Protein AF-A0A7J6U922-F1 (afdb_monomer)

Organism: Perkinsus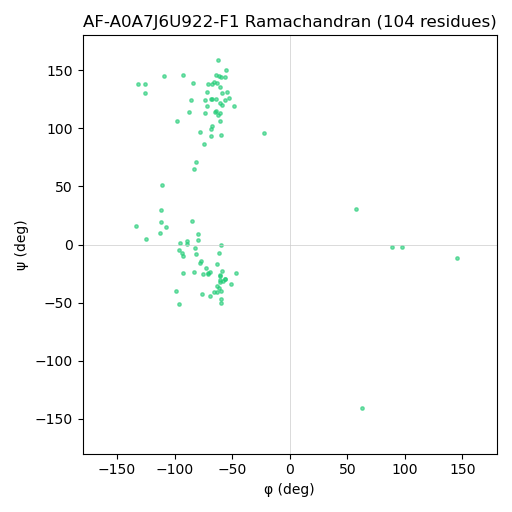 olseni (NCBI:txid32597)

InterPro domains:
  IPR000961 AGC-kinase, C-terminal [PS51285] (26-98)
  IPR000961 AGC-kinase, C-terminal [SM00133] (26-90)
  IPR011009 Protein kinase-like domain superfamily [SSF56112] (1-91)

Sequence (106 aa):
LLVADPKKRLGSNRGAREIKDHPWLKDVDWAKLFRKQVKPPINPSETKKNFSSEFTDKPVEAVKMRAMKGAVASVPKVKADAFQGWSYTEGPPNSSEQGMPPTIRE

Secondary structure (DSSP, 8-state):
---SSGGGSTTTTTTHHHHHTSGGGTT--HHHHHTT-SPPS----SSS--S-HHHHTS------GGGGTT--SSS----TTTTTT----PPPTT-S---PPP----

Foldseek 3Di:
DPDPPQCPDQQNPPHCVSVCPDPVNPVDPPVCVVVVNDDDPDDDDPPDDPDDCVPVVDDPDDPPPVVVPPPPPPDPPDDPCNCPQVDDDDDPPPPPCPDDRPPPDD

Mean predicted aligned error: 12.05 Å

Solvent-accessible surface area (backbone atoms only — not comparable to full-atom values): 7482 Å² total; per-residue (Å²): 107,87,49,83,56,63,80,74,16,73,36,54,85,65,35,70,56,50,54,60,72,30,78,93,39,67,88,60,57,66,69,43,49,73,71,66,68,55,80,70,97,69,82,80,62,91,87,54,80,91,60,61,61,84,62,72,71,48,79,86,74,72,83,56,77,78,65,65,81,80,71,64,90,76,65,78,91,68,64,94,63,76,62,68,67,70,79,81,73,88,61,63,101,80,53,90,66,67,79,73,71,66,78,79,79,128

pLDDT: mean 81.11, std 18.64, range [38.62, 98.12]

Radius of gyration: 23.46 Å; Cα contacts (8 Å, |Δi|>4): 35; chains: 1; bounding box: 45×46×50 Å

Structure (mmCIF, N/CA/C/O backbone):
data_AF-A0A7J6U922-F1
#
_entry.id   AF-A0A7J6U922-F1
#
loop_
_atom_site.group_PDB
_atom_site.id
_atom_site.type_symbol
_atom_site.label_atom_id
_atom_site.label_alt_id
_atom_site.label_comp_id
_atom_site.label_asym_id
_atom_site.label_entity_id
_atom_site.label_seq_id
_atom_site.pdbx_PDB_ins_code
_atom_site.Cartn_x
_atom_site.Cartn_y
_atom_site.Cartn_z
_atom_site.occupancy
_atom_site.B_iso_or_equiv
_atom_site.auth_seq_id
_atom_site.auth_comp_id
_atom_site.auth_asym_id
_atom_site.auth_atom_id
_atom_site.pdbx_PDB_model_num
ATOM 1 N N . LEU A 1 1 ? -0.715 0.343 13.428 1.00 90.38 1 LEU A N 1
ATOM 2 C CA . LEU A 1 1 ? -0.135 -0.740 12.593 1.00 90.38 1 LEU A CA 1
ATOM 3 C C . LEU A 1 1 ? 1.142 -1.340 13.178 1.00 90.38 1 LEU A C 1
ATOM 5 O O . LEU A 1 1 ? 1.354 -2.527 13.012 1.00 90.38 1 LEU A O 1
ATOM 9 N N . LEU A 1 2 ? 1.967 -0.577 13.898 1.00 96.44 2 LEU A N 1
ATOM 10 C CA . LEU A 1 2 ? 3.238 -1.064 14.456 1.00 96.44 2 LEU A CA 1
ATOM 11 C C . LEU A 1 2 ? 3.101 -1.771 15.820 1.00 96.44 2 LEU A C 1
ATOM 13 O O . LEU A 1 2 ? 4.066 -1.873 16.568 1.00 96.44 2 LEU A O 1
ATOM 17 N N . VAL A 1 3 ? 1.901 -2.247 16.168 1.00 97.12 3 VAL A N 1
ATOM 18 C CA . VAL A 1 3 ? 1.713 -3.041 17.391 1.00 97.12 3 VAL A CA 1
ATOM 19 C C . VAL A 1 3 ? 2.432 -4.375 17.196 1.00 97.12 3 VAL A C 1
ATOM 21 O O . VAL A 1 3 ? 2.188 -5.071 16.201 1.00 97.12 3 VAL A O 1
ATOM 24 N N . ALA A 1 4 ? 3.334 -4.687 18.131 1.00 97.62 4 ALA A N 1
ATOM 25 C CA . ALA A 1 4 ? 4.190 -5.867 18.072 1.00 97.62 4 ALA A CA 1
ATOM 26 C C . ALA A 1 4 ? 3.360 -7.156 18.025 1.00 97.62 4 ALA A C 1
ATOM 28 O O . ALA A 1 4 ? 3.543 -7.958 17.113 1.00 97.62 4 ALA A O 1
ATOM 29 N N . ASP A 1 5 ? 2.398 -7.297 18.943 1.00 97.50 5 ASP A N 1
ATOM 30 C CA . ASP A 1 5 ? 1.439 -8.404 18.957 1.00 97.50 5 ASP A CA 1
ATOM 31 C C . ASP A 1 5 ? 0.533 -8.355 17.707 1.00 97.50 5 ASP A C 1
ATOM 33 O O . ASP A 1 5 ? -0.281 -7.428 17.577 1.00 97.50 5 ASP A O 1
ATOM 37 N N . PRO A 1 6 ? 0.622 -9.344 16.795 1.00 96.56 6 PRO A N 1
ATOM 38 C CA . PRO A 1 6 ? -0.185 -9.369 15.583 1.00 96.56 6 PRO A CA 1
ATOM 39 C C . PRO A 1 6 ? -1.683 -9.415 15.869 1.00 96.56 6 PRO A C 1
ATOM 41 O O . PRO A 1 6 ? -2.440 -8.826 15.110 1.00 96.56 6 PRO A O 1
ATOM 44 N N . LYS A 1 7 ? -2.133 -10.043 16.962 1.00 96.62 7 LYS A N 1
ATOM 45 C CA . LYS A 1 7 ? -3.569 -10.162 17.277 1.00 96.62 7 LYS A CA 1
ATOM 46 C C . LYS A 1 7 ? -4.187 -8.832 17.704 1.00 96.62 7 LYS A C 1
ATOM 48 O O . LYS A 1 7 ? -5.378 -8.619 17.524 1.00 96.62 7 LYS A O 1
ATOM 53 N N . LYS A 1 8 ? -3.373 -7.922 18.243 1.00 96.19 8 LYS A N 1
ATOM 54 C CA . LYS A 1 8 ? -3.798 -6.582 18.683 1.00 96.19 8 LYS A CA 1
ATOM 55 C C . LYS A 1 8 ? -3.554 -5.499 17.635 1.00 96.19 8 LYS A C 1
ATOM 57 O O . LYS A 1 8 ? -3.892 -4.336 17.850 1.00 96.19 8 LYS A O 1
ATOM 62 N N . ARG A 1 9 ? -2.914 -5.843 16.519 1.00 98.00 9 ARG A N 1
ATOM 63 C CA . ARG A 1 9 ? -2.618 -4.896 15.450 1.00 98.00 9 ARG A CA 1
ATOM 64 C C . ARG A 1 9 ? -3.915 -4.444 14.779 1.00 98.00 9 ARG A C 1
ATOM 66 O O . ARG A 1 9 ? -4.808 -5.240 14.524 1.00 98.00 9 ARG A O 1
ATOM 73 N N . LEU A 1 10 ? -4.009 -3.146 14.490 1.00 97.88 10 LEU A N 1
ATOM 74 C CA . LEU A 1 10 ? -5.136 -2.587 13.741 1.00 97.88 10 LEU A CA 1
ATOM 75 C C . LEU A 1 10 ? -5.334 -3.364 12.431 1.00 97.88 10 LEU A C 1
ATOM 77 O O . LEU A 1 10 ? -4.385 -3.478 11.652 1.00 97.88 10 LEU A O 1
ATOM 81 N N . GLY A 1 11 ? -6.551 -3.854 12.200 1.00 97.12 11 GLY A N 1
ATOM 82 C CA . GLY A 1 11 ? -6.895 -4.678 11.048 1.00 97.12 11 GLY A CA 1
ATOM 83 C C . GLY A 1 11 ? -6.888 -6.183 11.322 1.00 97.12 11 GLY A C 1
ATOM 84 O O . GLY A 1 11 ? -7.227 -6.944 10.422 1.00 97.12 11 GLY A O 1
ATOM 85 N N . SER A 1 12 ? -6.542 -6.632 12.529 1.00 97.00 12 SER A N 1
ATOM 86 C CA . SER A 1 12 ? -6.439 -8.065 12.8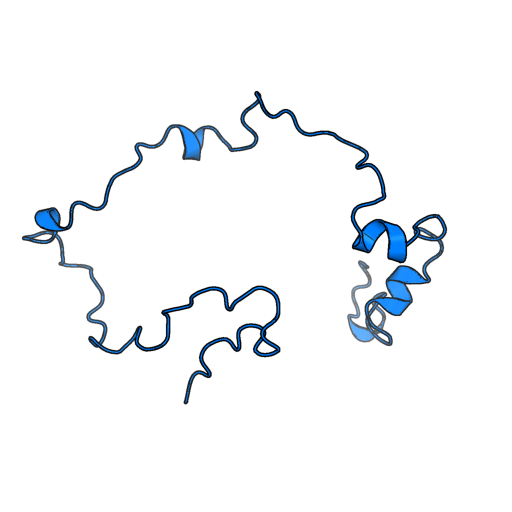25 1.00 97.00 12 SER A CA 1
ATOM 87 C C . SER A 1 12 ? -7.761 -8.748 13.177 1.00 97.00 12 SER A C 1
ATOM 89 O O . SER A 1 12 ? -7.855 -9.952 12.961 1.00 97.00 12 SER A O 1
ATOM 91 N N . ASN A 1 13 ? -8.790 -8.034 13.663 1.00 95.00 13 ASN A N 1
ATOM 92 C CA . ASN A 1 13 ? -10.066 -8.684 14.013 1.00 95.00 13 ASN A CA 1
ATOM 93 C C . ASN A 1 13 ? -11.104 -8.581 12.884 1.00 95.00 13 ASN A C 1
ATOM 95 O O . ASN A 1 13 ? -11.668 -9.590 12.473 1.00 95.00 13 ASN A O 1
ATOM 99 N N . ARG A 1 14 ? -11.357 -7.375 12.350 1.00 96.31 14 ARG A N 1
ATOM 100 C CA . ARG A 1 14 ? -12.320 -7.131 11.249 1.00 96.31 14 ARG A CA 1
ATOM 101 C C . ARG A 1 14 ? -11.659 -6.716 9.928 1.00 96.31 14 ARG A C 1
ATOM 103 O O . ARG A 1 14 ? -12.315 -6.131 9.059 1.00 96.31 14 ARG A O 1
ATOM 110 N N . GLY A 1 15 ? -10.363 -6.984 9.765 1.00 95.81 15 GLY A N 1
ATOM 111 C CA . GLY A 1 15 ? -9.653 -6.741 8.510 1.00 95.81 15 GLY A CA 1
ATOM 112 C C . GLY A 1 15 ? -9.613 -5.263 8.119 1.00 95.81 15 GLY A C 1
ATOM 113 O O . GLY A 1 15 ? -9.519 -4.358 8.950 1.00 95.81 15 GLY A O 1
ATOM 114 N N . ALA A 1 16 ? -9.765 -5.004 6.820 1.00 96.25 16 ALA A N 1
ATOM 115 C CA . ALA A 1 16 ? -9.758 -3.652 6.271 1.00 96.25 16 ALA A CA 1
ATOM 116 C C . ALA A 1 16 ? -10.848 -2.734 6.857 1.00 96.25 16 ALA A C 1
ATOM 118 O O . ALA A 1 16 ? -10.675 -1.519 6.827 1.00 96.25 16 ALA A O 1
ATOM 119 N N . ARG A 1 17 ? -11.951 -3.267 7.407 1.00 96.81 17 ARG A N 1
ATOM 120 C CA . ARG A 1 17 ? -13.023 -2.439 7.984 1.00 96.81 17 ARG A CA 1
ATOM 121 C C . ARG A 1 17 ? -12.537 -1.618 9.178 1.00 96.81 17 ARG A C 1
ATOM 123 O O . ARG A 1 17 ? -12.835 -0.438 9.256 1.00 96.81 17 ARG A O 1
ATOM 130 N N . GLU A 1 18 ? -11.718 -2.203 10.049 1.00 97.56 18 GLU A N 1
ATOM 131 C CA . GLU A 1 18 ? -11.100 -1.472 11.167 1.00 97.56 18 GLU A CA 1
ATOM 132 C C . GLU A 1 18 ? -10.204 -0.326 10.710 1.00 97.56 18 GLU A C 1
ATOM 134 O O . GLU A 1 18 ? -10.172 0.722 11.346 1.00 97.56 18 GLU A O 1
ATOM 139 N N . ILE A 1 19 ? -9.483 -0.523 9.607 1.00 97.31 19 ILE A N 1
ATOM 140 C CA . ILE A 1 19 ? -8.624 0.511 9.034 1.00 97.31 19 ILE A CA 1
ATOM 141 C C . ILE A 1 19 ? -9.494 1.636 8.463 1.00 97.31 19 ILE A C 1
ATOM 143 O O . ILE A 1 19 ? -9.215 2.804 8.715 1.00 97.31 19 ILE A O 1
ATOM 147 N N . LYS A 1 20 ? -10.573 1.287 7.747 1.00 97.19 20 LYS A N 1
ATOM 148 C CA . LYS A 1 20 ? -11.515 2.252 7.159 1.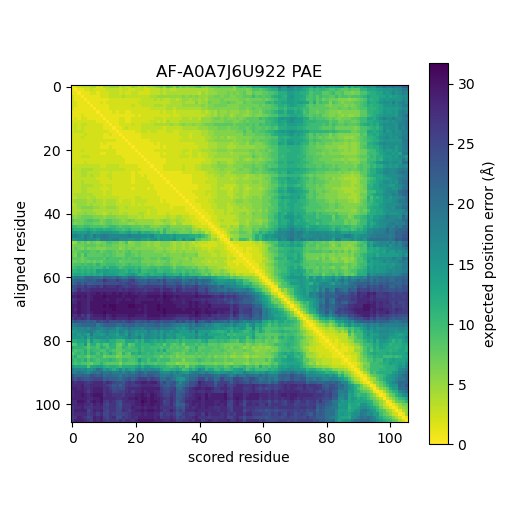00 97.19 20 LYS A CA 1
ATOM 149 C C . LYS A 1 20 ? -12.252 3.096 8.198 1.00 97.19 20 LYS A C 1
ATOM 151 O O . LYS A 1 20 ? -12.488 4.271 7.942 1.00 97.19 20 LYS A O 1
ATOM 156 N N . ASP A 1 21 ? -12.574 2.500 9.345 1.00 97.00 21 ASP A N 1
ATOM 157 C CA . ASP A 1 21 ? -13.284 3.149 10.452 1.00 97.00 21 ASP A CA 1
ATOM 158 C C . ASP A 1 21 ? -12.346 4.004 11.344 1.00 97.00 21 ASP A C 1
ATOM 160 O O . ASP A 1 21 ? -12.812 4.702 12.245 1.00 97.00 21 ASP A O 1
ATOM 164 N N . HIS A 1 22 ? -11.019 3.950 11.151 1.00 97.75 22 HIS A N 1
ATOM 165 C CA . HIS A 1 22 ? -10.063 4.622 12.036 1.00 97.75 22 HIS A CA 1
ATOM 166 C C . HIS A 1 22 ? -10.103 6.160 11.876 1.00 97.75 22 HIS A C 1
ATOM 168 O O . HIS A 1 22 ? -10.063 6.648 10.744 1.00 97.75 22 HIS A O 1
ATOM 174 N N . PRO A 1 23 ? -10.049 6.958 12.967 1.00 98.12 23 PRO A N 1
ATOM 175 C CA . PRO A 1 23 ? -10.187 8.421 12.905 1.00 98.12 23 PRO A CA 1
ATOM 176 C C . PRO A 1 23 ? -9.195 9.147 11.989 1.00 98.12 23 PRO A C 1
ATOM 178 O O . PRO A 1 23 ? -9.520 10.190 11.432 1.00 98.12 23 PRO A O 1
ATOM 181 N N . TRP A 1 24 ? -7.992 8.595 11.807 1.00 97.88 24 TRP A N 1
ATOM 182 C CA . TRP A 1 24 ? -6.990 9.139 10.877 1.00 97.88 24 TRP A CA 1
ATOM 183 C C . TRP A 1 24 ? -7.475 9.173 9.414 1.00 97.88 24 TRP A C 1
ATOM 185 O O . TRP A 1 24 ? -7.035 10.021 8.648 1.00 97.88 24 TRP A O 1
ATOM 195 N N . LEU A 1 25 ? -8.396 8.281 9.034 1.00 97.38 25 LEU A N 1
ATOM 196 C CA . LEU A 1 25 ? -8.946 8.160 7.679 1.00 97.38 25 LEU A CA 1
ATOM 197 C C . LEU A 1 25 ? -10.396 8.655 7.584 1.00 97.38 25 LEU A C 1
ATOM 199 O O . LEU A 1 25 ? -11.070 8.373 6.597 1.00 97.38 25 LEU A O 1
ATOM 203 N N . LYS A 1 26 ? -10.884 9.403 8.584 1.00 97.06 26 LYS A N 1
ATOM 204 C CA . LYS A 1 26 ? -12.281 9.868 8.650 1.00 97.06 26 LYS A CA 1
ATOM 205 C C . LYS A 1 26 ? -12.718 10.682 7.422 1.00 97.06 26 LYS A C 1
ATOM 207 O O . LYS A 1 26 ? -13.887 10.653 7.058 1.00 97.06 26 LYS A O 1
ATOM 212 N N . ASP A 1 27 ? -11.776 11.379 6.785 1.00 97.12 27 ASP A N 1
ATOM 213 C CA . ASP A 1 27 ? -12.030 12.256 5.638 1.00 97.12 27 ASP A CA 1
ATOM 214 C C . ASP A 1 27 ? -11.933 11.506 4.290 1.00 97.12 27 ASP A C 1
ATOM 216 O O . ASP A 1 27 ? -12.103 12.096 3.222 1.00 97.12 27 ASP A O 1
ATOM 220 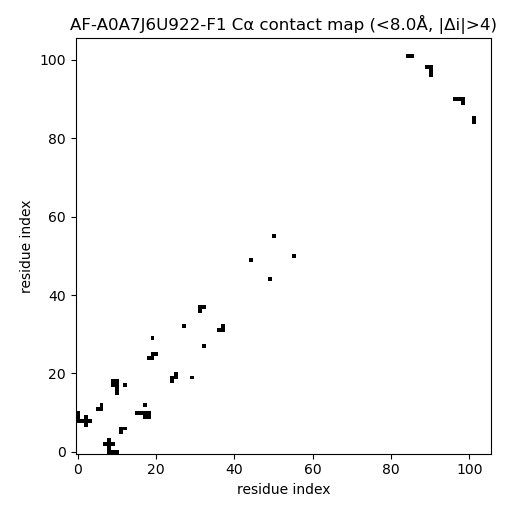N N . VAL A 1 28 ? -11.655 10.195 4.310 1.00 97.44 28 VAL A N 1
ATOM 221 C CA . VAL A 1 28 ? -11.524 9.372 3.103 1.00 97.44 28 VAL A CA 1
ATOM 222 C C . VAL A 1 28 ? -12.880 8.815 2.673 1.00 97.44 28 VAL A C 1
ATOM 224 O O . VAL A 1 28 ? -13.446 7.924 3.304 1.00 97.44 28 VAL A O 1
ATOM 227 N N . ASP A 1 29 ? -13.366 9.261 1.514 1.00 97.50 29 ASP A N 1
ATOM 228 C CA . ASP A 1 29 ? -14.477 8.607 0.817 1.00 97.50 29 ASP A CA 1
ATOM 229 C C . ASP A 1 29 ? -13.973 7.347 0.094 1.00 97.50 29 ASP A C 1
ATOM 231 O O . ASP A 1 29 ? -13.452 7.394 -1.026 1.00 97.50 29 ASP A O 1
ATOM 235 N N . TRP A 1 30 ? -14.137 6.195 0.746 1.00 97.06 30 TRP A N 1
ATOM 236 C CA . TRP A 1 30 ? -13.685 4.897 0.238 1.00 97.06 30 TRP A CA 1
ATOM 237 C C . TRP A 1 30 ? -14.325 4.495 -1.095 1.00 97.06 30 TRP A C 1
ATOM 239 O O . TRP A 1 30 ? -13.693 3.792 -1.886 1.00 97.06 30 TRP A O 1
ATOM 249 N N . ALA A 1 31 ? -15.559 4.929 -1.361 1.00 97.50 31 ALA A N 1
ATOM 250 C CA . ALA A 1 31 ? -16.271 4.586 -2.584 1.00 97.50 31 ALA A CA 1
ATOM 251 C C . ALA A 1 31 ? -15.745 5.407 -3.772 1.00 97.50 31 ALA A C 1
ATOM 253 O O . ALA A 1 31 ? -15.503 4.856 -4.848 1.00 97.50 31 ALA A O 1
ATOM 254 N N . LYS A 1 32 ? -15.508 6.710 -3.575 1.00 97.94 32 LYS A N 1
ATOM 255 C CA . LYS A 1 32 ? -14.857 7.566 -4.581 1.00 97.94 32 LYS A CA 1
ATOM 256 C C . LYS A 1 32 ? -13.411 7.155 -4.820 1.00 97.94 32 LYS A C 1
ATOM 258 O O . LYS A 1 32 ? -12.988 7.111 -5.974 1.00 97.94 32 LYS A O 1
ATOM 263 N N . LEU A 1 33 ? -12.671 6.820 -3.762 1.00 97.44 33 LEU A N 1
ATOM 264 C CA . LEU A 1 33 ? -11.289 6.359 -3.876 1.00 97.44 33 LEU A CA 1
ATOM 265 C C . LEU A 1 33 ? -11.203 5.087 -4.730 1.00 97.44 33 LEU A C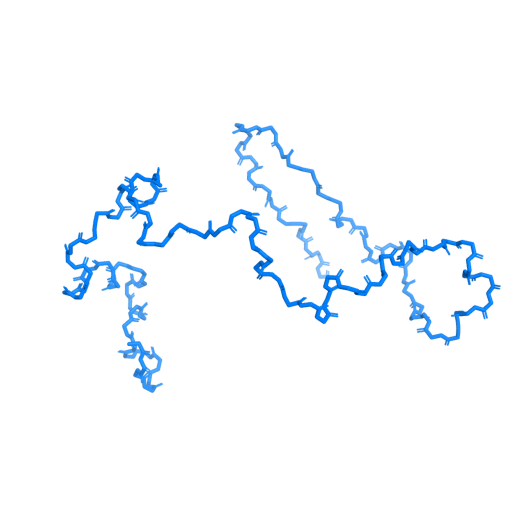 1
ATOM 267 O O . LEU A 1 33 ? -10.415 5.039 -5.671 1.00 97.44 33 LEU A O 1
ATOM 271 N N . PHE A 1 34 ? -12.067 4.098 -4.469 1.00 96.94 34 PHE A N 1
ATOM 272 C CA . PHE A 1 34 ? -12.127 2.856 -5.248 1.00 96.94 34 PHE A CA 1
ATOM 273 C C . PHE A 1 34 ? -12.428 3.104 -6.735 1.00 96.94 34 PHE A C 1
ATOM 275 O O . PHE A 1 34 ? -11.808 2.502 -7.607 1.00 96.94 34 PHE A O 1
ATOM 282 N N . ARG A 1 35 ? -13.326 4.049 -7.036 1.00 98.00 35 ARG A N 1
ATOM 283 C CA . ARG A 1 35 ? -13.656 4.461 -8.410 1.00 98.00 35 ARG A CA 1
ATOM 284 C C . ARG A 1 35 ? -12.640 5.424 -9.038 1.00 98.00 35 ARG A C 1
ATOM 286 O O . ARG A 1 35 ? -12.921 5.967 -10.102 1.00 98.00 35 ARG A O 1
ATOM 293 N N . LYS A 1 36 ? -11.489 5.666 -8.398 1.00 97.00 36 LYS A N 1
ATOM 294 C CA . LYS A 1 36 ? -10.443 6.603 -8.858 1.00 97.00 36 LYS A CA 1
ATOM 295 C C . LYS A 1 36 ? -10.946 8.046 -9.059 1.00 97.00 36 LYS A C 1
ATOM 297 O O . LYS A 1 36 ? -10.442 8.773 -9.905 1.00 97.00 36 LYS A O 1
ATOM 302 N N . GLN A 1 37 ? -11.941 8.468 -8.276 1.00 97.88 37 GLN A N 1
ATOM 303 C CA . GLN A 1 37 ? -12.552 9.807 -8.350 1.00 97.88 37 GLN A CA 1
ATOM 304 C C . GLN A 1 37 ? -11.896 10.822 -7.401 1.00 97.88 37 GLN A C 1
ATOM 306 O O . GLN A 1 37 ? -12.193 12.013 -7.462 1.00 97.88 37 GLN A O 1
ATOM 311 N N . VAL A 1 38 ? -11.018 10.367 -6.505 1.00 96.62 38 VAL A N 1
ATOM 312 C CA . VAL A 1 38 ? -10.221 11.241 -5.636 1.00 96.62 38 VAL A CA 1
ATOM 313 C C . VAL A 1 38 ? -8.960 11.648 -6.393 1.00 96.62 38 VAL A C 1
ATOM 315 O O . VAL A 1 38 ? -8.205 10.784 -6.837 1.00 96.62 38 VAL A O 1
ATOM 318 N N . LYS A 1 39 ? -8.723 12.956 -6.536 1.00 95.81 39 LYS A N 1
ATOM 319 C CA . LYS A 1 39 ? -7.513 13.475 -7.185 1.00 95.81 39 LYS A CA 1
ATOM 320 C C . LYS A 1 39 ? -6.272 13.081 -6.364 1.00 95.81 39 LYS A C 1
ATOM 322 O O . LYS A 1 39 ? -6.228 13.413 -5.178 1.00 95.81 39 LYS A O 1
ATOM 327 N N . PRO A 1 40 ? -5.263 12.419 -6.960 1.00 94.62 40 PRO A N 1
ATOM 328 C CA . PRO A 1 40 ? -4.015 12.124 -6.266 1.00 94.62 40 PRO A CA 1
ATOM 329 C C . PRO A 1 40 ? -3.315 13.410 -5.792 1.00 94.62 40 PRO A C 1
ATOM 331 O O . PRO A 1 40 ? -3.345 14.414 -6.508 1.00 94.62 40 PRO A O 1
ATOM 334 N N . PRO A 1 41 ? -2.654 13.400 -4.620 1.00 95.50 41 PRO A N 1
ATOM 335 C CA . PRO A 1 41 ? -1.965 14.581 -4.094 1.00 95.50 41 PRO A CA 1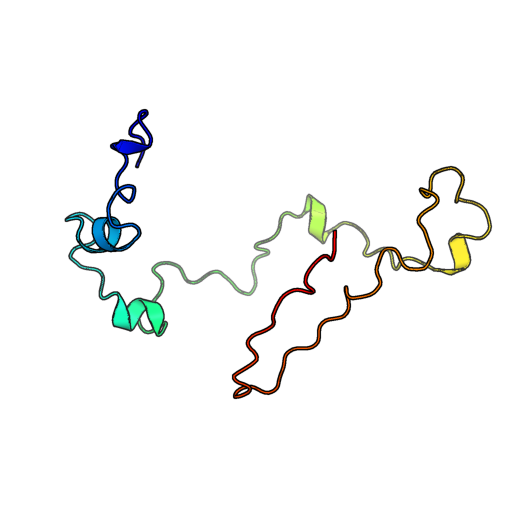
ATOM 336 C C . PRO A 1 41 ? -0.720 14.964 -4.908 1.00 95.50 41 PRO A C 1
ATOM 338 O O . PRO A 1 41 ? -0.307 16.119 -4.893 1.00 95.50 41 PRO A O 1
ATOM 341 N N . ILE A 1 42 ? -0.127 14.009 -5.627 1.00 94.31 42 ILE A N 1
ATOM 342 C CA . ILE A 1 42 ? 1.042 14.209 -6.485 1.00 94.31 42 ILE A CA 1
ATOM 343 C C . ILE A 1 42 ? 0.695 13.690 -7.876 1.00 94.31 42 ILE A C 1
ATOM 345 O O . ILE A 1 42 ? 0.222 12.562 -8.014 1.00 94.31 42 ILE A O 1
ATOM 349 N N . ASN A 1 43 ? 0.956 14.507 -8.896 1.00 90.62 43 ASN A N 1
ATOM 350 C CA . ASN A 1 43 ? 0.928 14.070 -10.286 1.00 90.62 43 ASN A CA 1
ATOM 351 C C . ASN A 1 43 ? 2.367 13.753 -10.728 1.00 90.62 43 ASN A C 1
ATOM 353 O O . ASN A 1 43 ? 3.156 14.696 -10.865 1.00 90.62 43 ASN A O 1
ATOM 357 N N . PRO A 1 44 ? 2.756 12.472 -10.875 1.00 91.56 44 PRO A N 1
ATOM 358 C CA . PRO A 1 44 ? 4.108 12.130 -11.294 1.00 91.56 44 PRO A CA 1
ATOM 359 C C . PRO A 1 44 ? 4.388 12.693 -12.690 1.00 91.56 44 PRO A C 1
ATOM 361 O O . PRO A 1 44 ? 3.507 12.769 -13.542 1.00 91.56 44 PRO A O 1
ATOM 364 N N . SER A 1 45 ? 5.630 13.112 -12.919 1.00 90.50 45 SER A N 1
ATOM 365 C CA . SER A 1 45 ? 6.030 13.618 -14.228 1.00 90.50 45 SER A CA 1
ATOM 366 C C . SER A 1 45 ? 6.107 12.468 -15.228 1.00 90.50 45 SER A C 1
ATOM 368 O O . SER A 1 45 ? 6.740 11.448 -14.957 1.00 90.50 45 SER A O 1
ATOM 370 N N . GLU A 1 46 ? 5.494 12.670 -16.391 1.00 87.06 46 GLU A N 1
ATOM 371 C CA . GLU A 1 46 ? 5.582 11.747 -17.528 1.00 87.06 46 GLU A CA 1
ATOM 372 C C . GLU A 1 46 ? 6.939 11.840 -18.241 1.00 87.06 46 GLU A C 1
ATOM 374 O O . GLU A 1 46 ? 7.393 10.880 -18.855 1.00 87.06 46 GLU A O 1
ATOM 379 N N . THR A 1 47 ? 7.609 12.993 -18.144 1.00 81.62 47 THR A N 1
ATOM 380 C CA . THR A 1 47 ? 8.871 13.276 -18.842 1.00 81.62 47 THR A CA 1
ATOM 381 C C . THR A 1 47 ? 10.111 12.955 -18.010 1.00 81.62 47 THR A C 1
ATOM 383 O O . THR A 1 47 ? 11.175 12.697 -18.572 1.00 81.62 47 THR A O 1
ATOM 386 N N . LYS A 1 48 ? 10.010 12.959 -16.675 1.00 76.94 48 LYS A N 1
ATOM 387 C CA . LYS A 1 48 ? 11.111 12.550 -15.791 1.00 76.94 48 LYS A CA 1
ATOM 388 C C . LYS A 1 48 ? 11.122 11.030 -15.626 1.00 76.94 48 LYS A C 1
ATOM 390 O O . LYS A 1 48 ? 10.081 10.407 -15.436 1.00 76.94 48 LYS A O 1
ATOM 395 N N . LYS A 1 49 ? 12.318 10.430 -15.643 1.00 80.81 49 LYS A N 1
ATOM 396 C CA . LYS A 1 49 ? 12.498 9.000 -15.357 1.00 80.81 49 LYS A CA 1
ATOM 397 C C . LYS A 1 49 ? 12.097 8.719 -13.901 1.00 80.81 49 LYS A C 1
ATOM 399 O O . LYS A 1 49 ? 12.754 9.191 -12.980 1.00 80.81 49 LYS A O 1
ATOM 404 N N . ASN A 1 50 ? 11.040 7.927 -13.709 1.00 91.94 50 ASN A N 1
ATOM 405 C CA . ASN A 1 50 ? 10.626 7.397 -12.399 1.00 91.94 50 ASN A CA 1
ATOM 406 C C . ASN A 1 50 ? 11.306 6.049 -12.070 1.00 91.94 50 ASN A C 1
ATOM 408 O O . ASN A 1 50 ? 11.025 5.437 -11.043 1.00 91.94 50 ASN A O 1
ATOM 412 N N . PHE A 1 51 ? 12.197 5.590 -12.952 1.00 91.38 51 PHE A N 1
ATOM 413 C CA . PHE A 1 51 ? 13.027 4.399 -12.791 1.00 91.38 51 PHE A CA 1
ATOM 414 C C . PHE A 1 51 ? 14.484 4.816 -12.580 1.00 91.38 51 PHE A C 1
ATOM 416 O O . PHE A 1 51 ? 14.937 5.798 -13.172 1.00 91.38 51 PHE A O 1
ATOM 423 N N . SER A 1 52 ? 15.219 4.062 -11.759 1.00 91.56 52 SER A N 1
ATOM 424 C CA . SER A 1 52 ? 16.655 4.293 -11.561 1.00 91.56 52 SER A CA 1
ATOM 425 C C . SER A 1 52 ? 17.426 4.073 -12.867 1.00 91.56 52 SER A C 1
ATOM 427 O O . SER A 1 52 ? 17.170 3.108 -13.596 1.00 91.56 52 SER A O 1
ATOM 429 N N . SER A 1 53 ? 18.403 4.946 -13.128 1.00 90.50 53 SER A N 1
ATOM 430 C CA . SER A 1 53 ? 19.308 4.852 -14.278 1.00 90.50 53 SER A CA 1
ATOM 431 C C . SER A 1 53 ? 20.081 3.539 -14.306 1.00 90.50 53 SER A C 1
ATOM 433 O O . SER A 1 53 ? 20.317 3.001 -15.383 1.00 90.50 53 SER A O 1
ATOM 435 N N . GLU A 1 54 ? 20.377 2.965 -13.132 1.00 91.25 54 GLU A N 1
ATOM 436 C CA . GLU A 1 54 ? 21.031 1.660 -13.016 1.00 91.25 54 GLU A CA 1
ATOM 437 C C . GLU A 1 54 ? 20.326 0.587 -13.858 1.00 91.25 54 GLU A C 1
ATOM 439 O O . GLU A 1 54 ? 20.996 -0.273 -14.418 1.00 91.25 54 GLU A O 1
ATOM 444 N N . PHE A 1 55 ? 18.997 0.642 -13.997 1.00 88.75 55 PHE A N 1
ATOM 445 C CA . PHE A 1 55 ? 18.235 -0.329 -14.785 1.00 88.75 55 PHE A CA 1
ATOM 446 C C . PHE A 1 55 ? 17.896 0.167 -16.188 1.00 88.75 55 PHE A C 1
ATOM 448 O O . PHE A 1 55 ? 17.974 -0.620 -17.126 1.00 88.75 55 PHE A O 1
ATOM 455 N N . THR A 1 56 ? 17.528 1.443 -16.358 1.00 90.38 56 THR A N 1
ATOM 456 C CA . THR A 1 56 ? 17.119 1.950 -17.683 1.00 90.38 56 THR A CA 1
ATOM 457 C C . THR A 1 56 ? 18.268 2.066 -18.667 1.00 90.38 56 THR A C 1
ATOM 459 O O . THR A 1 56 ? 18.030 2.077 -19.870 1.00 90.38 56 THR A O 1
ATOM 462 N N . ASP A 1 57 ? 19.492 2.200 -18.160 1.00 90.56 57 ASP A N 1
ATOM 463 C CA . ASP A 1 57 ? 20.675 2.404 -18.991 1.00 90.56 57 ASP A CA 1
ATOM 464 C C . ASP A 1 57 ? 21.373 1.070 -19.309 1.00 90.56 57 ASP A C 1
ATOM 466 O O . ASP A 1 57 ? 22.288 1.024 -20.133 1.00 90.56 57 ASP A O 1
ATOM 470 N N . LYS A 1 58 ? 20.928 -0.039 -18.695 1.00 89.19 58 LYS A N 1
ATOM 471 C CA . LYS A 1 58 ? 21.368 -1.379 -19.090 1.00 89.19 58 LYS A CA 1
ATOM 472 C C . LYS A 1 58 ? 20.861 -1.676 -20.505 1.00 89.19 58 LYS A C 1
ATOM 474 O O . LYS A 1 58 ? 19.712 -1.361 -20.824 1.00 89.19 58 LYS A O 1
ATOM 479 N N . PRO A 1 59 ? 21.683 -2.318 -21.350 1.00 86.81 59 PRO A N 1
ATOM 480 C CA . PRO A 1 59 ? 21.227 -2.749 -22.658 1.00 86.81 59 PRO A CA 1
ATOM 481 C C . PRO A 1 59 ? 20.066 -3.734 -22.495 1.00 86.81 59 PRO A C 1
ATOM 483 O O . PRO A 1 59 ? 20.107 -4.645 -21.664 1.00 86.81 59 PRO A O 1
ATOM 486 N N . VAL A 1 60 ? 19.024 -3.554 -23.306 1.00 84.38 60 VAL A N 1
ATOM 487 C CA . VAL A 1 60 ? 17.956 -4.547 -23.430 1.00 84.38 60 VAL A CA 1
ATOM 488 C C . VAL A 1 60 ? 18.517 -5.694 -24.259 1.00 84.38 60 VAL A C 1
ATOM 490 O O . VAL A 1 60 ? 18.408 -5.720 -25.485 1.00 84.38 60 VAL A O 1
ATOM 493 N N . GLU A 1 61 ? 19.181 -6.626 -23.584 1.00 77.19 61 GLU A N 1
ATOM 494 C CA . GLU A 1 61 ? 19.677 -7.841 -24.212 1.00 77.19 61 GLU A CA 1
ATOM 495 C C . GLU A 1 61 ? 18.479 -8.694 -24.625 1.00 77.19 61 GLU A C 1
ATOM 497 O O . GLU A 1 61 ? 17.843 -9.367 -23.810 1.00 77.19 61 GLU A O 1
ATOM 502 N N . ALA A 1 62 ? 18.150 -8.677 -25.916 1.00 65.44 62 ALA A N 1
ATOM 503 C CA . ALA A 1 62 ? 17.294 -9.707 -26.470 1.00 65.44 62 ALA A CA 1
ATOM 504 C C . ALA A 1 62 ? 17.992 -11.045 -26.214 1.00 65.44 62 ALA A C 1
ATOM 506 O O . ALA A 1 62 ? 19.113 -11.253 -26.686 1.00 65.44 62 ALA A O 1
ATOM 507 N N . VAL A 1 63 ? 17.342 -11.954 -25.482 1.00 61.66 63 VAL A N 1
ATOM 508 C CA . VAL A 1 63 ? 17.822 -13.330 -25.341 1.00 61.66 63 VAL A CA 1
ATOM 509 C C . VAL A 1 63 ? 17.869 -13.926 -26.745 1.00 61.66 63 VAL A C 1
ATOM 511 O O . VAL A 1 63 ? 16.873 -14.403 -27.290 1.00 61.66 63 VAL A O 1
ATOM 514 N N . LYS A 1 64 ? 19.036 -13.853 -27.389 1.00 56.34 64 LYS A N 1
ATOM 515 C CA . LYS A 1 64 ? 19.268 -14.486 -28.679 1.00 56.34 64 LYS A CA 1
ATOM 516 C C . LYS A 1 64 ? 19.249 -15.981 -28.406 1.00 56.34 64 LYS A C 1
ATOM 518 O O . LYS A 1 64 ? 20.260 -16.551 -28.013 1.00 56.34 64 LYS A O 1
ATOM 523 N N . MET A 1 65 ? 18.113 -16.624 -28.681 1.00 54.91 65 MET A N 1
ATOM 524 C CA . MET A 1 65 ? 17.923 -18.085 -28.623 1.00 54.91 65 MET A CA 1
ATOM 525 C C . MET A 1 65 ? 19.059 -18.863 -29.321 1.00 54.91 65 MET A C 1
ATOM 527 O O . MET A 1 65 ? 19.344 -20.009 -28.993 1.00 54.91 65 MET A O 1
ATOM 531 N N . ARG A 1 66 ? 19.753 -18.225 -30.277 1.00 50.69 66 ARG A N 1
ATOM 532 C CA . ARG A 1 66 ? 20.901 -18.777 -31.011 1.00 50.69 66 ARG A CA 1
ATOM 533 C C . ARG A 1 66 ? 22.205 -18.878 -30.199 1.00 50.69 66 ARG A C 1
ATOM 535 O O . ARG A 1 66 ? 23.053 -19.679 -30.576 1.00 50.69 66 ARG A O 1
ATOM 542 N N . ALA A 1 67 ? 22.367 -18.137 -29.099 1.00 48.47 67 ALA A N 1
ATOM 543 C CA . ALA A 1 67 ? 23.556 -18.191 -28.235 1.00 48.47 67 ALA A CA 1
ATOM 544 C C . ALA A 1 67 ? 23.528 -19.351 -27.212 1.00 48.47 67 ALA A C 1
ATOM 546 O O . ALA A 1 67 ? 24.509 -19.581 -26.511 1.00 48.47 67 ALA A O 1
ATOM 547 N N . MET A 1 68 ? 22.442 -20.134 -27.155 1.00 53.25 68 MET A N 1
ATOM 548 C CA . MET A 1 68 ? 22.359 -21.352 -26.332 1.00 53.25 68 MET A CA 1
ATOM 549 C C . MET A 1 68 ? 23.038 -22.580 -26.967 1.00 53.25 68 MET A C 1
ATOM 551 O O . MET A 1 68 ? 23.013 -23.662 -26.387 1.00 53.25 68 MET A O 1
ATOM 555 N N . LYS A 1 69 ? 23.696 -22.452 -28.127 1.00 48.81 69 LYS A N 1
ATOM 556 C CA . LYS A 1 69 ? 24.607 -23.486 -28.647 1.00 48.81 69 LYS A CA 1
ATOM 557 C C . LYS A 1 69 ? 25.993 -23.331 -28.005 1.00 48.81 69 LYS A C 1
ATOM 559 O O . LYS A 1 69 ? 26.946 -22.981 -28.685 1.00 48.81 69 LYS A O 1
ATOM 564 N N . GLY A 1 70 ? 26.100 -23.535 -26.691 1.00 50.31 70 GLY A N 1
ATOM 565 C CA . GLY A 1 70 ? 27.415 -23.645 -26.035 1.00 5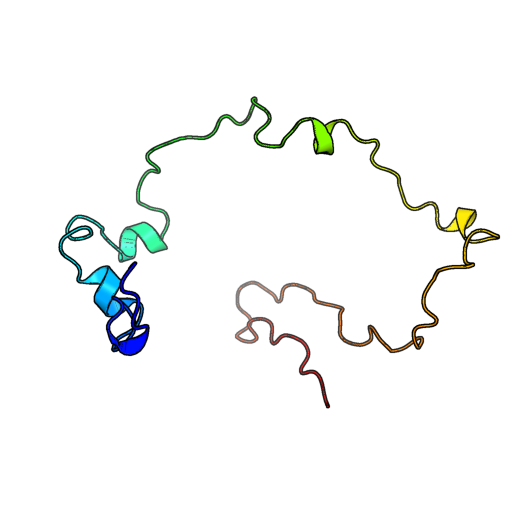0.31 70 GLY A CA 1
ATOM 566 C C . GLY A 1 70 ? 27.545 -23.082 -24.621 1.00 50.31 70 GLY A C 1
ATOM 567 O O . GLY A 1 70 ? 28.528 -23.388 -23.960 1.00 50.31 70 GLY A O 1
ATOM 568 N N . ALA A 1 71 ? 26.569 -22.315 -24.123 1.00 53.31 71 ALA A N 1
ATOM 569 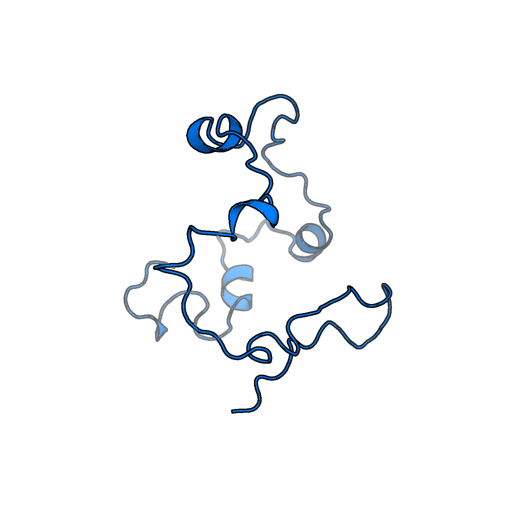C CA . ALA A 1 71 ? 26.639 -21.669 -22.802 1.00 53.31 71 ALA A CA 1
ATOM 570 C C . ALA A 1 71 ? 25.646 -22.236 -21.765 1.00 53.31 71 ALA A C 1
ATOM 572 O O . ALA A 1 71 ? 25.187 -21.520 -20.883 1.00 53.31 71 ALA A O 1
ATOM 573 N N . VAL A 1 72 ? 25.285 -23.519 -21.857 1.00 52.81 72 VAL A N 1
ATOM 574 C CA . VAL A 1 72 ? 24.342 -24.167 -20.923 1.00 52.81 72 VAL A CA 1
ATOM 575 C C . VAL A 1 72 ? 25.036 -25.190 -20.024 1.00 52.81 72 VAL A C 1
ATOM 577 O O . VAL A 1 72 ? 24.606 -26.330 -19.907 1.00 52.81 72 VAL A O 1
ATOM 580 N N . ALA A 1 73 ? 26.123 -24.785 -19.366 1.00 53.06 73 ALA A N 1
ATOM 581 C CA . ALA A 1 73 ? 26.671 -25.558 -18.247 1.00 53.06 73 ALA A CA 1
ATOM 582 C C . ALA A 1 73 ? 25.859 -25.358 -16.946 1.00 53.06 73 ALA A C 1
ATOM 584 O O . ALA A 1 73 ? 25.984 -26.153 -16.021 1.00 53.06 73 ALA A O 1
ATOM 585 N N . SER A 1 74 ? 25.007 -24.324 -16.875 1.00 56.84 74 SER A N 1
ATOM 586 C CA . SER A 1 74 ? 24.292 -23.918 -15.654 1.00 56.84 74 SER A CA 1
ATOM 587 C C . SER A 1 74 ? 22.769 -23.835 -15.785 1.00 56.84 74 SER A C 1
ATOM 589 O O . SER A 1 74 ? 22.111 -23.425 -14.832 1.00 56.84 74 SER A O 1
ATOM 591 N N . VAL A 1 75 ? 22.180 -24.222 -16.925 1.00 63.03 75 VAL A N 1
ATOM 592 C CA . VAL A 1 75 ? 20.715 -24.289 -17.032 1.00 63.03 75 VAL A CA 1
ATOM 593 C C . VAL A 1 75 ? 20.238 -25.489 -16.216 1.00 63.03 75 VAL A C 1
ATOM 595 O O . VAL A 1 75 ? 20.637 -26.616 -16.529 1.00 63.03 75 VAL A O 1
ATOM 598 N N . PRO A 1 76 ? 19.403 -25.288 -15.177 1.00 72.25 76 PRO A N 1
ATOM 599 C CA . PRO A 1 76 ? 18.814 -26.400 -14.452 1.00 72.25 76 PRO A CA 1
ATOM 600 C C . PRO A 1 76 ? 18.091 -27.306 -15.446 1.00 72.25 76 PRO A C 1
ATOM 602 O O . PRO A 1 76 ? 17.325 -26.833 -16.286 1.00 72.25 76 PRO A O 1
ATOM 605 N N . LYS A 1 77 ? 18.339 -28.615 -15.374 1.00 81.06 77 LYS A N 1
ATOM 606 C CA . LYS A 1 77 ? 17.565 -29.588 -16.148 1.00 81.06 77 LYS A CA 1
ATOM 607 C C . LYS A 1 77 ? 16.151 -29.615 -15.578 1.00 81.06 77 LYS A C 1
ATOM 609 O O . LYS A 1 77 ? 15.883 -30.303 -14.599 1.00 81.06 77 LYS A O 1
ATOM 614 N N . VAL A 1 78 ? 15.269 -28.822 -16.169 1.00 83.94 78 VAL A N 1
ATOM 615 C CA . VAL A 1 78 ? 13.846 -28.784 -15.842 1.00 83.94 78 VAL A CA 1
ATOM 616 C C . VAL A 1 78 ? 13.105 -29.747 -16.777 1.00 83.94 78 VAL A C 1
ATOM 618 O O . VAL A 1 78 ? 13.504 -29.922 -17.931 1.00 83.94 78 VAL A O 1
ATOM 621 N N . LYS A 1 79 ? 12.047 -30.406 -16.289 1.00 87.62 79 LYS A N 1
ATOM 622 C CA . LYS A 1 79 ? 11.190 -31.241 -17.142 1.00 87.62 79 LYS A CA 1
ATOM 623 C C . LYS A 1 79 ? 10.492 -30.373 -18.196 1.00 87.62 79 LYS A C 1
ATOM 625 O O . LYS A 1 79 ? 10.140 -29.229 -17.919 1.00 87.62 79 LYS A O 1
ATOM 630 N N . ALA A 1 80 ? 10.279 -30.917 -19.393 1.00 81.62 80 ALA A N 1
ATOM 631 C CA . ALA A 1 80 ? 9.685 -30.174 -20.510 1.00 81.62 80 ALA A CA 1
ATOM 632 C C . ALA A 1 80 ? 8.267 -29.645 -20.210 1.00 81.62 80 ALA A C 1
ATOM 634 O O . ALA A 1 80 ? 7.852 -28.632 -20.764 1.00 81.62 80 ALA A O 1
ATOM 635 N N . ASP A 1 81 ? 7.550 -30.309 -19.309 1.00 85.44 81 ASP A N 1
ATOM 636 C CA . ASP A 1 81 ? 6.195 -30.004 -18.853 1.00 85.44 81 ASP A CA 1
ATOM 637 C C . ASP A 1 81 ? 6.146 -29.169 -17.562 1.00 85.44 81 ASP A C 1
ATOM 639 O O . ASP A 1 81 ? 5.062 -28.827 -17.101 1.00 85.44 81 ASP A O 1
ATOM 643 N N . ALA A 1 82 ? 7.286 -28.778 -16.977 1.00 88.81 82 ALA A N 1
ATOM 644 C CA . ALA A 1 82 ? 7.315 -28.084 -15.681 1.00 88.81 82 ALA A CA 1
ATOM 645 C C . ALA A 1 82 ? 6.614 -26.712 -15.673 1.00 88.81 82 ALA A C 1
ATOM 647 O O . ALA A 1 82 ? 6.311 -26.178 -14.608 1.00 88.81 82 ALA A O 1
ATOM 648 N N . PHE A 1 83 ? 6.376 -26.143 -16.856 1.00 85.75 83 PHE A N 1
ATOM 649 C CA . PHE A 1 83 ? 5.668 -24.877 -17.047 1.00 85.75 83 PHE A CA 1
ATOM 650 C C . PHE A 1 83 ? 4.314 -25.065 -17.748 1.00 85.75 83 PHE A C 1
ATOM 652 O O . PHE A 1 83 ? 3.677 -24.091 -18.154 1.00 85.75 83 PHE A O 1
ATOM 659 N N . GLN A 1 84 ? 3.856 -26.310 -17.917 1.00 89.31 84 GLN A N 1
ATOM 660 C CA . GLN A 1 84 ? 2.517 -26.576 -18.426 1.00 89.31 84 GLN A CA 1
ATOM 661 C C . GLN A 1 84 ? 1.486 -25.920 -17.493 1.00 89.31 84 GLN A C 1
ATOM 663 O O . GLN A 1 84 ? 1.555 -26.053 -16.274 1.00 89.31 84 GLN A O 1
ATOM 668 N N . GLY A 1 85 ? 0.545 -25.170 -18.070 1.00 87.50 85 GLY A N 1
ATOM 669 C CA . GLY A 1 85 ? -0.464 -24.419 -17.317 1.00 87.50 85 GLY A CA 1
ATOM 670 C C . GLY A 1 85 ? -0.063 -22.995 -16.919 1.00 87.50 85 GLY A C 1
ATOM 671 O O . GLY A 1 85 ? -0.899 -22.286 -16.379 1.00 87.50 85 GLY A O 1
ATOM 672 N N . TRP A 1 86 ? 1.158 -22.531 -17.215 1.00 86.75 86 TRP A N 1
ATOM 673 C CA . TRP A 1 86 ? 1.573 -21.143 -16.933 1.00 86.75 86 TRP A CA 1
ATOM 674 C C . TRP A 1 86 ? 1.024 -20.117 -17.933 1.00 86.75 86 TRP A C 1
ATOM 676 O O . TRP A 1 86 ? 1.093 -18.912 -17.693 1.00 86.75 86 TRP A O 1
ATOM 686 N N . SER A 1 87 ? 0.505 -20.573 -19.073 1.00 87.56 87 SER A N 1
ATOM 687 C CA . SER A 1 87 ? -0.111 -19.697 -20.065 1.00 87.56 87 SER A CA 1
ATOM 688 C C . SER A 1 87 ? -1.413 -19.108 -19.522 1.00 87.56 87 SER A C 1
ATOM 690 O O . SER A 1 87 ? -2.317 -19.845 -19.137 1.00 87.56 87 SER A O 1
ATOM 692 N N . TYR A 1 88 ? -1.517 -17.781 -19.543 1.00 87.38 88 TYR A N 1
ATOM 693 C CA . TYR A 1 88 ? -2.719 -17.034 -19.192 1.00 87.38 88 TYR A CA 1
ATOM 694 C C . TYR A 1 88 ? -3.001 -15.989 -20.271 1.00 87.38 88 TYR A C 1
ATOM 696 O O . TYR A 1 88 ? -2.087 -15.312 -20.745 1.00 87.38 88 TYR A O 1
ATOM 704 N N . THR A 1 89 ? -4.269 -15.841 -20.634 1.00 85.50 89 THR A N 1
ATOM 705 C CA . THR A 1 89 ? -4.766 -14.719 -21.431 1.00 85.50 89 THR A CA 1
ATOM 706 C C . THR A 1 89 ? -5.912 -14.085 -20.668 1.00 85.50 89 THR A C 1
ATOM 708 O O . THR A 1 89 ? -6.744 -14.805 -20.116 1.00 85.50 89 THR A O 1
ATOM 711 N N . GLU A 1 90 ? -5.963 -12.755 -20.635 1.00 81.75 90 GLU A N 1
ATOM 712 C CA . GLU A 1 90 ? -7.100 -12.059 -20.039 1.00 81.75 90 GLU A CA 1
ATOM 713 C C . GLU A 1 90 ? -8.392 -12.524 -20.723 1.00 81.75 90 GLU A C 1
ATOM 715 O O . GLU A 1 90 ? -8.510 -12.486 -21.950 1.00 81.75 90 GLU A O 1
ATOM 720 N N . GLY A 1 91 ? -9.337 -13.021 -19.920 1.00 70.25 91 GLY A N 1
ATOM 721 C CA . GLY A 1 91 ? -10.681 -13.321 -20.395 1.00 70.25 91 GLY A CA 1
ATOM 722 C C . GLY A 1 91 ? -11.373 -12.045 -20.888 1.00 70.25 91 GLY A C 1
ATOM 723 O O . GLY A 1 91 ? -10.975 -10.937 -20.513 1.00 70.25 91 GLY A O 1
ATOM 724 N N . PRO A 1 92 ? -12.408 -12.162 -21.737 1.00 69.75 92 PRO A N 1
ATOM 725 C CA . PRO A 1 92 ? -13.158 -10.999 -22.187 1.00 69.75 92 PRO A CA 1
ATOM 726 C C . PRO A 1 92 ? -13.697 -10.210 -20.979 1.00 69.75 92 PRO A C 1
ATOM 728 O O . PRO A 1 92 ? -14.022 -10.811 -19.954 1.00 69.75 92 PRO A O 1
ATOM 731 N N . PRO A 1 93 ? -13.860 -8.879 -21.088 1.00 59.59 93 PRO A N 1
ATOM 732 C CA . PRO A 1 93 ? -14.098 -7.976 -19.952 1.00 59.59 93 PRO A CA 1
ATOM 733 C C . PRO A 1 93 ? -15.363 -8.239 -19.103 1.00 59.59 93 PRO A C 1
ATOM 735 O O . PRO A 1 93 ? -15.576 -7.530 -18.128 1.00 59.59 93 PRO A O 1
ATOM 738 N N . ASN A 1 94 ? -16.175 -9.255 -19.430 1.00 56.03 94 ASN A N 1
ATOM 739 C CA . ASN A 1 94 ? -17.382 -9.674 -18.708 1.00 56.03 94 ASN A CA 1
ATOM 740 C C . ASN A 1 94 ? -17.487 -11.201 -18.475 1.00 56.03 94 ASN A C 1
ATOM 742 O O . ASN A 1 94 ? -18.573 -11.687 -18.159 1.00 56.03 94 ASN A O 1
ATOM 746 N N . SER A 1 95 ? -16.415 -11.989 -18.625 1.00 51.69 95 SER A N 1
ATOM 747 C CA . SER A 1 95 ? -16.453 -13.390 -18.184 1.00 51.69 95 SER A CA 1
ATOM 748 C C . SER A 1 95 ? -16.397 -13.456 -16.656 1.00 51.69 95 SER A C 1
ATOM 750 O O . SER A 1 95 ? -15.463 -12.952 -16.035 1.00 51.69 95 SER A O 1
ATOM 752 N N . SER A 1 96 ? -17.385 -14.110 -16.041 1.00 51.69 96 SER A N 1
ATOM 753 C CA . SER A 1 96 ? -17.407 -14.456 -14.609 1.00 51.69 96 SER A CA 1
ATOM 754 C C . SER A 1 96 ? -16.254 -15.377 -14.187 1.00 51.69 96 SER A C 1
ATOM 756 O O . SER A 1 96 ? -16.031 -15.585 -12.998 1.00 51.69 96 SER A O 1
ATOM 758 N N . GLU A 1 97 ? -15.480 -15.879 -15.146 1.00 50.31 97 GLU A N 1
ATOM 759 C CA . GLU A 1 97 ? -14.187 -16.517 -14.935 1.00 50.31 97 GLU A CA 1
ATOM 760 C C . GLU A 1 97 ? -13.105 -15.439 -14.793 1.00 50.31 97 GLU A C 1
ATOM 762 O O . GLU A 1 97 ? -12.276 -15.205 -15.671 1.00 50.31 97 GLU A O 1
ATOM 767 N N . GLN A 1 98 ? -13.139 -14.734 -13.661 1.00 46.62 98 GLN A N 1
ATOM 768 C CA . GLN A 1 98 ? -11.981 -13.984 -13.189 1.00 46.62 98 GLN A CA 1
ATOM 769 C C . GLN A 1 98 ? -10.858 -14.993 -12.974 1.00 46.62 98 GLN A C 1
ATOM 771 O O . GLN A 1 98 ? -10.993 -15.869 -12.123 1.00 46.62 98 GLN A O 1
ATOM 776 N N . GLY A 1 99 ? -9.810 -14.878 -13.798 1.00 49.22 99 GLY A N 1
ATOM 777 C CA . GLY A 1 99 ? -8.643 -15.752 -13.876 1.00 49.22 99 GLY A CA 1
ATOM 778 C C . GLY A 1 99 ? -8.381 -16.557 -12.611 1.00 49.22 99 GLY A C 1
ATOM 779 O O . GLY A 1 99 ? -7.723 -16.076 -11.687 1.00 49.22 99 GLY A O 1
ATOM 780 N N . MET A 1 100 ? -8.874 -17.799 -12.587 1.00 45.00 100 MET A N 1
ATOM 781 C CA . MET A 1 100 ? -8.324 -18.780 -11.668 1.00 45.00 100 MET A CA 1
ATOM 782 C C . MET A 1 100 ? -6.850 -18.927 -12.053 1.00 45.00 100 MET A C 1
ATOM 784 O O . MET A 1 100 ? -6.570 -19.254 -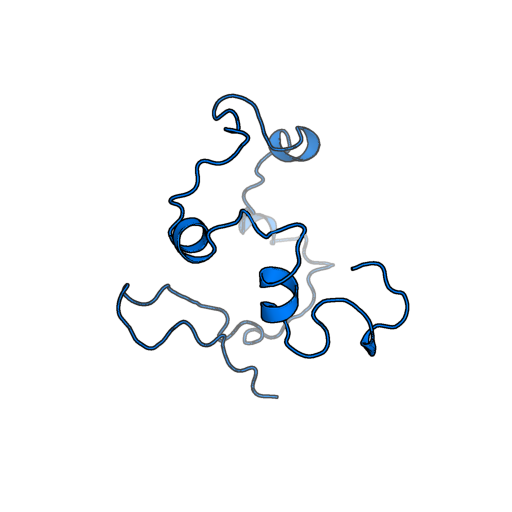13.212 1.00 45.00 100 MET A O 1
ATOM 788 N N . PRO A 1 101 ? -5.895 -18.679 -11.138 1.00 51.00 101 PRO A N 1
ATOM 789 C CA . PRO A 1 101 ? -4.542 -19.139 -11.378 1.00 51.00 101 PRO A CA 1
ATOM 790 C C . PRO A 1 101 ? -4.614 -20.655 -11.617 1.00 51.00 101 PRO A C 1
ATOM 792 O O . PRO A 1 101 ? -5.456 -21.317 -10.995 1.00 51.00 101 PRO A O 1
ATOM 795 N N . PRO A 1 102 ? -3.781 -21.214 -12.512 1.00 49.66 102 PRO A N 1
ATOM 796 C CA . PRO A 1 102 ? -3.721 -22.657 -12.700 1.00 49.66 102 PRO A CA 1
ATOM 797 C C . PRO A 1 102 ? -3.615 -23.318 -11.325 1.00 49.66 102 PRO A C 1
ATOM 799 O O . PRO A 1 102 ? -2.700 -23.027 -10.552 1.00 49.66 102 PRO A O 1
ATOM 802 N N . THR A 1 103 ? -4.596 -24.155 -10.982 1.00 48.59 103 THR A N 1
ATOM 803 C CA . THR A 1 103 ? -4.530 -24.951 -9.760 1.00 48.59 103 THR A CA 1
ATOM 804 C C . THR A 1 103 ? -3.319 -25.858 -9.903 1.00 48.59 103 THR A C 1
ATOM 806 O O . THR A 1 103 ? -3.308 -26.743 -10.761 1.00 48.59 103 THR A O 1
ATOM 809 N N . ILE A 1 104 ? -2.286 -25.611 -9.097 1.00 47.34 104 ILE A N 1
ATOM 810 C CA . ILE A 1 104 ? -1.170 -26.540 -8.945 1.00 47.34 104 ILE A CA 1
ATOM 811 C C . ILE A 1 104 ? -1.795 -27.825 -8.401 1.00 47.34 104 ILE A C 1
ATOM 813 O O . ILE A 1 104 ? -2.263 -27.854 -7.265 1.00 47.34 104 ILE A O 1
ATOM 817 N N . ARG A 1 105 ? -1.901 -28.854 -9.245 1.00 38.62 105 ARG A N 1
ATOM 818 C CA . ARG A 1 105 ? -2.197 -30.203 -8.770 1.00 38.62 105 ARG A CA 1
ATOM 819 C C . ARG A 1 105 ? -0.917 -30.700 -8.105 1.00 38.62 105 ARG A C 1
ATOM 821 O O . ARG A 1 105 ? 0.101 -30.797 -8.789 1.00 38.62 105 ARG A O 1
ATOM 828 N N . GLU A 1 106 ? -0.977 -30.883 -6.788 1.00 43.94 106 GLU A N 1
ATOM 829 C CA . GLU A 1 106 ? 0.076 -31.534 -5.993 1.00 43.94 106 GLU A CA 1
ATOM 830 C C . GLU A 1 106 ? 0.354 -32.962 -6.479 1.00 43.94 106 GLU A C 1
ATOM 832 O O . GLU A 1 106 ? -0.602 -33.630 -6.947 1.00 43.94 106 GLU A O 1
#